Protein AF-A0A0C9W2L6-F1 (afdb_monomer_lite)

Secondary structure (DSSP, 8-state):
-PPP-----HHHHHHHHHHHHHHHHHHS-GGG-----EEEE-SB--HHHHTS---PPPPGGG--TTSHHHHHHHHHHS----B-HHHHHHHHHHHHT-SS--SEEEESHHHHHHHHHHHHHHHHHHHHHGGGGTT-S--

Foldseek 3Di:
DDDDDDDDPVVVVVVVVLVVQVVVQVPDDVVVVDHAADEAEDQADDCCLVPVDDQDDDDPVRPPCPDPVNVVSCVSPVSPHDDYVVVVVVVVVVQVPDPDHDNYDYHDPVSVVVVVVVVVVVVVVCVVCVVVCVPVDDD

InterPro domains:
  IPR036291 NAD(P)-binding domain superfamily [SSF51735] (14-59)
  IPR051911 Short-chain Dehydrogenases/Reductases (SDR) [PTHR43976] (14-135)

Organism: NCBI:txid994086

Sequence (139 aa):
MSPRKHVICGWLEKFALEGLTEALAAELDPKWNIKITIIAPGPFKTEGIFESGTVELVHPAYTDESLRSWAQHGMATSGIVNGDTTIAVTVMEKLVHLEDLPVHLPLHKLSINFAKQKVEQVLKETDAYESWSDDVYLD

pLDDT: mean 85.88, std 15.41, range [36.34, 98.38]

Radius of gyration: 19.61 Å; chains: 1; bounding box: 52×51×48 Å

Structure (mmCIF, N/CA/C/O backbone):
data_AF-A0A0C9W2L6-F1
#
_entry.id   AF-A0A0C9W2L6-F1
#
loop_
_atom_site.group_PDB
_atom_site.id
_atom_site.type_symbol
_atom_site.label_atom_id
_atom_site.label_alt_id
_atom_site.label_comp_id
_atom_site.label_asym_id
_atom_site.label_entity_id
_atom_site.label_seq_id
_atom_site.pdbx_PDB_ins_code
_atom_site.Cartn_x
_atom_site.Cartn_y
_atom_site.Cartn_z
_atom_site.occupancy
_atom_site.B_iso_or_equiv
_atom_site.auth_seq_id
_atom_site.auth_comp_id
_atom_site.auth_asym_id
_atom_site.auth_atom_id
_atom_site.pdbx_PDB_model_num
ATOM 1 N N . MET A 1 1 ? 18.823 -33.779 -13.442 1.00 38.97 1 MET A N 1
ATOM 2 C CA . MET A 1 1 ? 18.562 -33.009 -12.206 1.00 38.97 1 MET A CA 1
ATOM 3 C C . MET A 1 1 ? 17.684 -31.830 -12.606 1.00 38.97 1 MET A C 1
ATOM 5 O O . MET A 1 1 ? 18.130 -31.035 -13.421 1.00 38.97 1 MET A O 1
ATOM 9 N N . SER A 1 2 ? 16.416 -31.782 -12.181 1.00 40.28 2 SER A N 1
ATOM 10 C CA . SER A 1 2 ? 15.525 -30.662 -12.534 1.00 40.28 2 SER A CA 1
ATOM 11 C C . SER A 1 2 ? 16.031 -29.387 -11.851 1.00 40.28 2 SER A C 1
ATOM 13 O O . SER A 1 2 ? 16.299 -29.448 -10.649 1.00 40.28 2 SER A O 1
ATOM 15 N N . PRO A 1 3 ? 16.174 -28.250 -12.556 1.00 43.44 3 PRO A N 1
ATOM 16 C CA . PRO A 1 3 ? 16.570 -27.001 -11.917 1.00 43.44 3 PRO A CA 1
ATOM 17 C C . PRO A 1 3 ? 15.542 -26.616 -10.843 1.00 43.44 3 PRO A C 1
ATOM 19 O O . PRO A 1 3 ? 14.334 -26.802 -11.023 1.00 43.44 3 PRO A O 1
ATOM 22 N N . ARG A 1 4 ? 16.034 -26.122 -9.699 1.00 40.66 4 ARG A N 1
ATOM 23 C CA . ARG A 1 4 ? 15.192 -25.592 -8.620 1.00 40.66 4 ARG A CA 1
ATOM 24 C C . ARG A 1 4 ? 14.477 -24.343 -9.136 1.00 40.66 4 ARG A C 1
ATOM 26 O O . ARG A 1 4 ? 15.129 -23.361 -9.479 1.00 40.66 4 ARG A O 1
ATOM 33 N N . LYS A 1 5 ? 13.147 -24.399 -9.193 1.00 39.12 5 LYS A N 1
ATOM 34 C CA . LYS A 1 5 ? 12.288 -23.280 -9.588 1.00 39.12 5 LYS A CA 1
ATOM 35 C C . LYS A 1 5 ? 12.172 -22.326 -8.398 1.00 39.12 5 LYS A C 1
ATOM 37 O O . LYS A 1 5 ? 11.522 -22.671 -7.418 1.00 39.12 5 LYS A O 1
ATOM 42 N N . HIS A 1 6 ? 12.820 -21.169 -8.470 1.00 36.34 6 HIS A N 1
ATOM 43 C CA . HIS A 1 6 ? 12.620 -20.085 -7.510 1.00 36.34 6 HIS A CA 1
ATOM 44 C C . HIS A 1 6 ? 11.738 -19.036 -8.185 1.00 36.34 6 HIS A C 1
ATOM 46 O O . HIS A 1 6 ? 12.038 -18.596 -9.292 1.00 36.34 6 HIS A O 1
ATOM 52 N N . VAL A 1 7 ? 10.624 -18.687 -7.549 1.00 43.03 7 VAL A N 1
ATOM 53 C CA . VAL A 1 7 ? 9.753 -17.588 -7.972 1.00 43.03 7 VAL A CA 1
ATOM 54 C C . VAL A 1 7 ? 9.899 -16.518 -6.902 1.00 43.03 7 VAL A C 1
ATOM 56 O O . VAL A 1 7 ? 9.398 -16.688 -5.793 1.00 43.03 7 VAL A O 1
ATOM 59 N N . ILE A 1 8 ? 10.633 -15.447 -7.203 1.00 42.72 8 ILE A N 1
ATOM 60 C CA . ILE A 1 8 ? 10.744 -14.299 -6.300 1.00 42.72 8 ILE A CA 1
ATOM 61 C C . ILE A 1 8 ? 9.478 -13.466 -6.470 1.00 42.72 8 ILE A C 1
ATOM 63 O O . ILE A 1 8 ? 9.260 -12.835 -7.502 1.00 42.72 8 ILE A O 1
ATOM 67 N N . CYS A 1 9 ? 8.615 -13.492 -5.459 1.00 46.03 9 CYS A N 1
ATOM 68 C CA . CYS A 1 9 ? 7.351 -12.771 -5.457 1.00 46.03 9 CYS A CA 1
ATOM 69 C C . CYS A 1 9 ? 7.448 -11.592 -4.477 1.00 46.03 9 CYS A C 1
ATOM 71 O O . CYS A 1 9 ? 6.865 -11.625 -3.397 1.00 46.03 9 CYS A O 1
ATOM 73 N N . GLY A 1 10 ? 8.200 -10.547 -4.843 1.00 53.59 10 GLY A N 1
ATOM 74 C CA . GLY A 1 10 ? 8.467 -9.392 -3.964 1.00 53.59 10 GLY A CA 1
ATOM 75 C C . GLY A 1 10 ? 7.218 -8.618 -3.513 1.00 53.59 10 GLY A C 1
ATOM 76 O O . GLY A 1 10 ? 7.282 -7.818 -2.587 1.00 53.59 10 GLY A O 1
ATOM 77 N N . TRP A 1 11 ? 6.066 -8.874 -4.135 1.00 65.56 11 TRP A N 1
ATOM 78 C CA . TRP A 1 11 ? 4.791 -8.258 -3.779 1.00 65.56 11 TRP A CA 1
ATOM 79 C C . TRP A 1 11 ? 4.162 -8.880 -2.526 1.00 65.56 11 TRP A C 1
ATOM 81 O O . TRP A 1 11 ? 3.568 -8.152 -1.740 1.00 65.56 11 TRP A O 1
ATOM 91 N N . LEU A 1 12 ? 4.321 -10.188 -2.288 1.00 72.81 12 LEU A N 1
ATOM 92 C CA . LEU A 1 12 ? 3.680 -10.872 -1.152 1.00 72.81 12 LEU A CA 1
ATOM 93 C C . LEU A 1 12 ? 4.120 -10.292 0.196 1.00 72.81 12 LEU A C 1
ATOM 95 O O . LEU A 1 12 ? 3.290 -10.027 1.060 1.00 72.81 12 LEU A O 1
ATOM 99 N N . GLU A 1 13 ? 5.418 -10.040 0.349 1.00 83.75 13 GLU A N 1
ATOM 100 C CA . GLU A 1 13 ? 5.979 -9.462 1.572 1.00 83.75 13 GLU A CA 1
ATOM 101 C C . GLU A 1 13 ? 5.456 -8.045 1.833 1.00 83.75 13 GLU A C 1
ATOM 103 O O . GLU A 1 13 ? 5.257 -7.665 2.984 1.00 83.75 13 GLU A O 1
ATOM 108 N N . LYS A 1 14 ? 5.184 -7.264 0.777 1.00 88.31 14 LYS A N 1
ATOM 109 C CA . LYS A 1 14 ? 4.620 -5.914 0.914 1.00 88.31 14 LYS A CA 1
ATOM 110 C C . LYS A 1 14 ? 3.161 -5.952 1.356 1.00 88.31 14 LYS A C 1
ATOM 112 O O . LYS A 1 14 ? 2.820 -5.232 2.282 1.00 88.31 14 LYS A O 1
ATOM 117 N N . PHE A 1 15 ? 2.345 -6.844 0.795 1.00 90.69 15 PHE A N 1
ATOM 118 C CA . PHE A 1 15 ? 0.963 -7.038 1.257 1.00 90.69 15 PHE A CA 1
ATOM 119 C C . PHE A 1 15 ? 0.906 -7.519 2.714 1.00 90.69 15 PHE A C 1
ATOM 121 O O . PHE A 1 15 ? 0.077 -7.048 3.486 1.00 90.69 15 PHE A O 1
ATOM 128 N N . ALA A 1 16 ? 1.805 -8.427 3.110 1.00 93.00 16 ALA A N 1
ATOM 129 C CA . ALA A 1 16 ? 1.899 -8.870 4.499 1.00 93.00 16 ALA A CA 1
ATOM 130 C C . ALA A 1 16 ? 2.297 -7.721 5.442 1.00 93.00 16 ALA A C 1
ATOM 132 O O . ALA A 1 16 ? 1.727 -7.589 6.522 1.00 93.00 16 ALA A O 1
ATOM 133 N N . LEU A 1 17 ? 3.247 -6.876 5.025 1.00 94.31 17 LEU A N 1
ATOM 134 C CA . LEU A 1 17 ? 3.652 -5.694 5.782 1.00 94.31 17 LEU A CA 1
ATOM 135 C C . LEU A 1 17 ? 2.505 -4.688 5.935 1.00 94.31 17 LEU A C 1
ATOM 137 O O . LEU A 1 17 ? 2.341 -4.149 7.025 1.00 94.31 17 LEU A O 1
ATOM 141 N N . GLU A 1 18 ? 1.723 -4.449 4.879 1.00 94.56 18 GLU A N 1
ATOM 142 C CA . GLU A 1 18 ? 0.545 -3.575 4.930 1.00 94.56 18 GLU A CA 1
ATOM 143 C C . GLU A 1 18 ? -0.474 -4.094 5.948 1.00 94.56 18 GLU A C 1
ATOM 145 O O . GLU A 1 18 ? -0.751 -3.394 6.919 1.00 94.56 18 GLU A O 1
ATOM 150 N N . GLY A 1 19 ? -0.912 -5.353 5.830 1.00 95.31 19 GLY A N 1
ATOM 151 C CA . GLY A 1 19 ? -1.888 -5.932 6.761 1.00 95.31 19 GLY A CA 1
ATOM 152 C C . GLY A 1 19 ? -1.402 -5.980 8.215 1.00 95.31 19 GLY A C 1
ATOM 153 O O . GLY A 1 19 ? -2.163 -5.681 9.134 1.00 95.31 19 GLY A O 1
ATOM 154 N N . LEU A 1 20 ? -0.120 -6.295 8.443 1.00 96.25 20 LEU A N 1
ATOM 155 C CA . LEU A 1 20 ? 0.478 -6.249 9.783 1.00 96.25 20 LEU A CA 1
ATOM 156 C C . LEU A 1 20 ? 0.450 -4.828 10.361 1.00 96.25 20 LEU A C 1
ATOM 158 O O . LEU A 1 20 ? 0.164 -4.635 11.541 1.00 96.25 20 LEU A O 1
ATOM 162 N N . THR A 1 21 ? 0.773 -3.839 9.533 1.00 96.06 21 THR A N 1
ATOM 163 C CA . THR A 1 21 ? 0.869 -2.440 9.951 1.00 96.06 21 THR A CA 1
ATOM 164 C C . THR A 1 21 ? -0.516 -1.829 10.182 1.00 96.06 21 THR A C 1
ATOM 166 O O . THR A 1 21 ? -0.682 -1.075 11.138 1.00 96.06 21 THR A O 1
ATOM 169 N N . GLU A 1 22 ? -1.514 -2.184 9.369 1.00 96.31 22 GLU A N 1
ATOM 170 C CA . GLU A 1 22 ? -2.921 -1.814 9.570 1.00 96.31 22 GLU A CA 1
ATOM 171 C C . GLU A 1 22 ? -3.467 -2.367 10.890 1.00 96.31 22 GLU A C 1
ATOM 173 O O . GLU A 1 22 ? -4.041 -1.616 11.681 1.00 96.31 22 GLU A O 1
ATOM 178 N N . ALA A 1 23 ? -3.238 -3.657 11.160 1.00 96.88 23 ALA A N 1
ATOM 179 C CA . ALA A 1 23 ? -3.652 -4.284 12.413 1.00 96.88 23 ALA A CA 1
ATOM 180 C C . ALA A 1 23 ? -2.995 -3.597 13.618 1.00 96.88 23 ALA A C 1
ATOM 182 O O . ALA A 1 23 ? -3.684 -3.194 14.554 1.00 96.88 23 ALA A O 1
ATOM 183 N N . LEU A 1 24 ? -1.679 -3.364 13.556 1.00 96.25 24 LEU A N 1
ATOM 184 C CA . LEU A 1 24 ? -0.967 -2.641 14.606 1.00 96.25 24 LEU A CA 1
ATOM 185 C C . LEU A 1 24 ? -1.546 -1.235 14.813 1.00 96.25 24 LEU A C 1
ATOM 187 O O . LEU A 1 24 ? -1.775 -0.834 15.950 1.00 96.25 24 LEU A O 1
ATOM 191 N N . ALA A 1 25 ? -1.809 -0.490 13.738 1.00 94.75 25 ALA A N 1
ATOM 192 C CA . ALA A 1 25 ? -2.378 0.853 13.827 1.00 94.75 25 ALA A CA 1
ATOM 193 C C . ALA A 1 25 ? -3.758 0.869 14.510 1.00 94.75 25 ALA A C 1
ATOM 195 O O . ALA A 1 25 ? -4.062 1.825 15.223 1.00 94.75 25 ALA A O 1
ATOM 196 N N . ALA A 1 26 ? -4.564 -0.182 14.328 1.00 94.75 26 ALA A N 1
ATOM 197 C CA . ALA A 1 26 ? -5.872 -0.328 14.964 1.00 94.75 26 ALA A CA 1
ATOM 198 C C . ALA A 1 26 ? -5.801 -0.749 16.447 1.00 94.75 26 ALA A C 1
ATOM 200 O O . ALA A 1 26 ? -6.720 -0.450 17.209 1.00 94.75 26 ALA A O 1
ATOM 201 N N . GLU A 1 27 ? -4.731 -1.429 16.866 1.00 96.31 27 GLU A N 1
ATOM 202 C CA . GLU A 1 27 ? -4.582 -1.983 18.222 1.00 96.31 27 GLU A CA 1
ATOM 203 C C . GLU A 1 27 ? -3.871 -1.047 19.218 1.00 96.31 27 GLU A C 1
ATOM 205 O O . GLU A 1 27 ? -3.940 -1.267 20.430 1.00 96.31 27 GLU A O 1
ATOM 210 N N . LEU A 1 28 ? -3.176 -0.007 18.744 1.00 95.25 28 LEU A N 1
ATOM 211 C CA . LEU A 1 28 ? -2.424 0.912 19.606 1.00 95.25 28 LEU A CA 1
ATOM 212 C C . LEU A 1 28 ? -3.330 1.684 20.583 1.00 95.25 28 LEU A C 1
ATOM 214 O O . LEU A 1 28 ? -4.334 2.274 20.188 1.00 95.25 28 LEU A O 1
ATOM 218 N N . ASP A 1 29 ? -2.916 1.776 21.855 1.00 96.12 29 ASP A N 1
ATOM 219 C CA . ASP A 1 29 ? -3.582 2.637 22.841 1.00 96.12 29 ASP A CA 1
ATOM 220 C C . ASP A 1 29 ? -3.435 4.114 22.418 1.00 96.12 29 ASP A C 1
ATOM 222 O O . ASP A 1 29 ? -2.306 4.621 22.337 1.00 96.12 29 ASP A O 1
ATOM 226 N N . PRO A 1 30 ? -4.543 4.852 22.206 1.00 93.00 30 PRO A N 1
ATOM 227 C CA . PRO A 1 30 ? -4.493 6.263 21.834 1.00 93.00 30 PRO A CA 1
ATOM 228 C C . PRO A 1 30 ? -3.679 7.137 22.800 1.00 93.00 30 PRO A C 1
ATOM 230 O O . PRO A 1 30 ? -3.124 8.157 22.385 1.00 93.00 30 PRO A O 1
ATOM 233 N N . LYS A 1 31 ? -3.551 6.745 24.077 1.00 96.50 31 LYS A N 1
ATOM 234 C CA . LYS A 1 31 ? -2.751 7.467 25.085 1.00 96.50 31 LYS A CA 1
ATOM 235 C C . LYS A 1 31 ? -1.257 7.479 24.779 1.00 96.50 31 LYS A C 1
ATOM 237 O O . LYS A 1 31 ? -0.554 8.351 25.284 1.00 96.50 31 LYS A O 1
ATOM 242 N N . TRP A 1 32 ? -0.758 6.528 23.988 1.00 96.62 32 TRP A N 1
ATOM 243 C CA . TRP A 1 32 ? 0.654 6.487 23.598 1.00 96.62 32 TRP A CA 1
ATOM 244 C C . TRP A 1 32 ? 0.996 7.550 22.555 1.00 96.62 32 TRP A C 1
ATOM 246 O O . TRP A 1 32 ? 2.171 7.854 22.367 1.00 96.62 32 TRP A O 1
ATOM 256 N N . ASN A 1 33 ? -0.017 8.131 21.902 1.00 92.31 33 ASN A N 1
ATOM 257 C CA . ASN A 1 33 ? 0.143 9.156 20.875 1.00 92.31 33 ASN A CA 1
ATOM 258 C C . ASN A 1 33 ? 1.123 8.742 19.756 1.00 92.31 33 ASN A C 1
ATOM 260 O O . ASN A 1 33 ? 1.899 9.551 19.250 1.00 92.31 33 ASN A O 1
ATOM 264 N N . ILE A 1 34 ? 1.094 7.460 19.383 1.00 94.50 34 ILE A N 1
ATOM 265 C CA . ILE A 1 34 ? 1.852 6.913 18.257 1.00 94.50 34 ILE A CA 1
ATOM 266 C C . ILE A 1 34 ? 0.949 6.937 17.026 1.00 94.50 34 ILE A C 1
ATOM 268 O O . ILE A 1 34 ? -0.204 6.511 17.084 1.00 94.50 34 ILE A O 1
ATOM 272 N N . LYS A 1 35 ? 1.476 7.444 15.911 1.00 92.06 35 LYS A N 1
ATOM 273 C CA . LYS A 1 35 ? 0.796 7.486 14.614 1.00 92.06 35 LYS A CA 1
ATOM 274 C C . LYS A 1 35 ? 1.564 6.627 13.621 1.00 92.06 35 LYS A C 1
ATOM 276 O O . LYS A 1 35 ? 2.794 6.635 13.620 1.00 92.06 35 LYS A O 1
ATOM 281 N N . ILE A 1 36 ? 0.836 5.889 12.792 1.00 94.62 36 ILE A N 1
ATOM 282 C CA . ILE A 1 36 ? 1.399 4.979 11.798 1.00 94.62 36 ILE A CA 1
ATOM 283 C C . ILE A 1 36 ? 0.844 5.360 10.428 1.00 94.62 36 ILE A C 1
ATOM 285 O O . ILE A 1 36 ? -0.367 5.475 10.258 1.00 94.62 36 ILE A O 1
ATOM 289 N N . THR A 1 37 ? 1.740 5.505 9.454 1.00 96.50 37 THR A N 1
ATOM 290 C CA . THR A 1 37 ? 1.386 5.693 8.046 1.00 96.50 37 THR A CA 1
ATOM 291 C C . THR A 1 37 ? 2.224 4.773 7.173 1.00 96.50 37 THR A C 1
ATOM 293 O O . THR A 1 37 ? 3.454 4.775 7.231 1.00 96.50 37 THR A O 1
ATOM 296 N N . ILE A 1 38 ? 1.546 4.025 6.314 1.00 97.00 38 ILE A N 1
ATOM 297 C CA . ILE A 1 38 ? 2.116 3.246 5.226 1.00 97.00 38 ILE A CA 1
ATOM 298 C C . ILE A 1 38 ? 2.234 4.166 4.014 1.00 97.00 38 ILE A C 1
ATOM 300 O O . ILE A 1 38 ? 1.241 4.580 3.410 1.00 97.00 38 ILE A O 1
ATOM 304 N N . ILE A 1 39 ? 3.467 4.467 3.623 1.00 96.44 39 ILE A N 1
ATOM 305 C CA . ILE A 1 39 ? 3.737 5.160 2.367 1.00 96.44 39 ILE A CA 1
ATOM 306 C C . ILE A 1 39 ? 3.924 4.093 1.290 1.00 96.44 39 ILE A C 1
ATOM 308 O O . ILE A 1 39 ? 4.867 3.307 1.356 1.00 96.44 3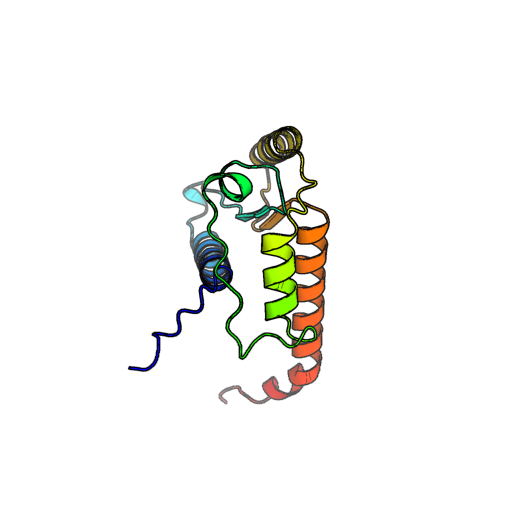9 ILE A O 1
ATOM 312 N N . ALA A 1 40 ? 3.037 4.086 0.295 1.00 93.94 40 ALA A N 1
ATOM 313 C CA . ALA A 1 40 ? 3.080 3.176 -0.847 1.00 93.94 40 ALA A CA 1
ATOM 314 C C . ALA A 1 40 ? 3.621 3.927 -2.081 1.00 93.94 40 ALA A C 1
ATOM 316 O O . ALA A 1 40 ? 2.843 4.521 -2.842 1.00 93.94 40 ALA A O 1
ATOM 317 N N . PRO A 1 41 ? 4.953 3.982 -2.276 1.00 92.31 41 PRO A N 1
ATOM 318 C CA . PRO A 1 41 ? 5.557 4.751 -3.352 1.00 92.31 41 PRO A CA 1
ATOM 319 C C . PRO A 1 41 ? 5.320 4.108 -4.720 1.00 92.31 41 PRO A C 1
ATOM 321 O O . PRO A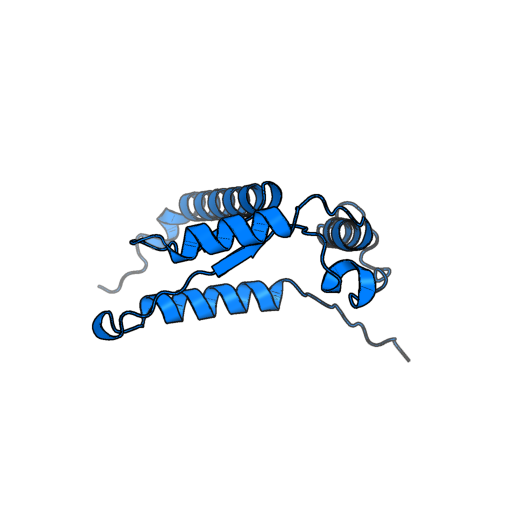 1 41 ? 5.066 2.911 -4.845 1.00 92.31 41 PRO A O 1
ATOM 324 N N . GLY A 1 42 ? 5.410 4.922 -5.767 1.00 89.50 42 GLY A N 1
ATOM 325 C CA . GLY A 1 42 ? 5.576 4.438 -7.135 1.00 89.50 42 GLY A CA 1
ATOM 326 C C . GLY A 1 42 ? 7.048 4.248 -7.506 1.00 89.50 42 GLY A C 1
ATOM 327 O O . GLY A 1 42 ? 7.911 4.155 -6.631 1.00 89.50 42 GLY A O 1
ATOM 328 N N . PRO A 1 43 ? 7.366 4.221 -8.808 1.00 86.94 43 PRO A N 1
ATOM 329 C CA . PRO A 1 43 ? 8.740 4.108 -9.265 1.00 86.94 43 PRO A CA 1
ATOM 330 C C . PRO A 1 43 ? 9.482 5.450 -9.128 1.00 86.94 43 PRO A C 1
ATOM 332 O O . PRO A 1 43 ? 9.382 6.331 -9.986 1.00 86.94 43 PRO A O 1
ATOM 335 N N . PHE A 1 44 ? 10.243 5.600 -8.043 1.00 88.25 44 PHE A N 1
ATOM 336 C CA . PHE A 1 44 ? 11.152 6.728 -7.798 1.00 88.25 44 PHE A CA 1
ATOM 337 C C . PHE A 1 44 ? 12.606 6.358 -8.075 1.00 88.25 44 PHE A C 1
ATOM 339 O O . PHE A 1 44 ? 12.997 5.201 -7.935 1.00 88.25 44 PHE A O 1
ATOM 346 N N . LYS A 1 45 ? 13.428 7.344 -8.451 1.00 81.19 45 LYS A N 1
ATOM 347 C CA . LYS A 1 45 ? 14.846 7.115 -8.766 1.00 81.19 45 LYS A CA 1
ATOM 348 C C . LYS A 1 45 ? 15.668 6.849 -7.510 1.00 81.19 45 LYS A C 1
ATOM 350 O O . LYS A 1 45 ? 16.072 7.787 -6.835 1.00 81.19 45 LYS A O 1
ATOM 355 N N . THR A 1 46 ? 15.939 5.574 -7.225 1.00 78.69 46 THR A N 1
ATOM 356 C CA . THR A 1 46 ? 16.751 5.129 -6.081 1.00 78.69 46 THR A CA 1
ATOM 357 C C . THR A 1 46 ? 17.827 4.127 -6.506 1.00 78.69 46 THR A C 1
ATOM 359 O O . THR A 1 46 ? 17.624 3.337 -7.429 1.00 78.69 46 THR A O 1
ATOM 362 N N . GLU A 1 47 ? 18.962 4.108 -5.803 1.00 76.81 47 GLU A N 1
ATOM 363 C CA . GLU A 1 47 ? 20.032 3.111 -6.007 1.00 76.81 47 GLU A CA 1
ATOM 364 C C . GLU A 1 47 ? 19.531 1.670 -5.781 1.00 76.81 47 GLU A C 1
ATOM 366 O O . GLU A 1 47 ? 20.003 0.726 -6.407 1.00 76.81 47 GLU A O 1
ATOM 371 N N . GLY A 1 48 ? 18.503 1.484 -4.945 1.00 68.50 48 GLY A N 1
ATOM 372 C CA . GLY A 1 48 ? 17.861 0.185 -4.718 1.00 68.50 48 GLY A CA 1
ATOM 373 C C . GLY A 1 48 ? 17.237 -0.437 -5.973 1.00 68.50 48 GLY A C 1
ATOM 374 O O . GLY A 1 48 ? 17.228 -1.655 -6.116 1.00 68.50 48 GLY A O 1
ATOM 375 N N . ILE A 1 49 ? 16.738 0.389 -6.896 1.00 65.94 49 ILE A N 1
ATOM 376 C CA . ILE A 1 49 ? 16.140 -0.076 -8.157 1.00 65.94 49 ILE A CA 1
ATOM 377 C C . ILE A 1 49 ? 17.207 -0.237 -9.249 1.00 65.94 49 ILE A C 1
ATOM 379 O O . ILE A 1 49 ? 17.101 -1.144 -10.068 1.00 65.94 49 ILE A O 1
ATOM 383 N N . PHE A 1 50 ? 18.230 0.621 -9.262 1.00 58.69 50 PHE A N 1
ATOM 384 C CA . PHE A 1 50 ? 19.186 0.706 -10.374 1.00 58.69 50 PHE A CA 1
ATOM 385 C C . PHE A 1 50 ? 20.541 0.037 -10.132 1.00 58.69 50 PHE A C 1
ATOM 387 O O . PHE A 1 50 ? 21.184 -0.366 -11.097 1.00 58.69 50 PHE A O 1
ATOM 394 N N . GLU A 1 51 ? 20.989 -0.070 -8.883 1.00 58.84 51 GLU A N 1
ATOM 395 C CA . GLU A 1 51 ? 22.365 -0.472 -8.557 1.00 58.84 51 GLU A CA 1
ATOM 396 C C . GLU A 1 51 ? 22.443 -1.773 -7.753 1.00 58.84 51 GLU A C 1
ATOM 398 O O . GLU A 1 51 ? 23.392 -2.535 -7.920 1.00 58.84 51 GLU A O 1
ATOM 403 N N . SER A 1 52 ? 21.445 -2.065 -6.913 1.00 61.62 52 SER A N 1
ATOM 404 C CA . SER A 1 52 ? 21.426 -3.281 -6.074 1.00 61.62 52 SER A CA 1
ATOM 405 C C . SER A 1 52 ? 20.253 -4.231 -6.339 1.00 61.62 52 SER A C 1
ATOM 407 O O . SER A 1 52 ? 20.235 -5.348 -5.819 1.00 61.62 52 SER A O 1
ATOM 409 N N . GLY A 1 53 ? 19.290 -3.829 -7.171 1.00 64.06 53 GLY A N 1
ATOM 410 C CA . GLY A 1 53 ? 18.160 -4.666 -7.558 1.00 64.06 53 GLY A CA 1
ATOM 411 C C . GLY A 1 53 ? 18.588 -5.808 -8.481 1.00 64.06 53 GLY A C 1
ATOM 412 O O . GLY A 1 53 ? 19.203 -5.585 -9.521 1.00 64.06 53 GLY A O 1
ATOM 413 N N . THR A 1 54 ? 18.235 -7.043 -8.128 1.00 69.38 54 THR A N 1
ATOM 414 C CA . THR A 1 54 ? 18.374 -8.208 -9.013 1.00 69.38 54 THR A CA 1
ATOM 415 C C . THR A 1 54 ? 17.018 -8.535 -9.621 1.00 69.38 54 THR A C 1
ATOM 417 O O . THR A 1 54 ? 16.046 -8.766 -8.903 1.00 69.38 54 THR A O 1
ATOM 420 N N . VAL A 1 55 ? 16.944 -8.555 -10.952 1.00 72.88 55 VAL A N 1
ATOM 421 C CA . VAL A 1 55 ? 15.764 -9.047 -11.667 1.00 72.88 55 VAL A CA 1
ATOM 422 C C . VAL A 1 55 ? 16.069 -10.444 -12.188 1.00 72.88 55 VAL A C 1
ATOM 424 O O . VAL A 1 55 ? 16.952 -10.629 -13.021 1.00 72.88 55 VAL A O 1
ATOM 427 N N . GLU A 1 56 ? 15.338 -11.430 -11.676 1.00 78.75 56 GLU A N 1
ATOM 428 C CA . GLU A 1 56 ? 15.455 -12.820 -12.116 1.00 78.75 56 GLU A CA 1
ATOM 429 C C . GLU A 1 56 ? 14.979 -12.993 -13.558 1.00 78.75 56 GLU A C 1
ATOM 431 O O . GLU A 1 56 ? 14.023 -12.349 -13.994 1.00 78.75 56 GLU A O 1
ATOM 436 N N . LEU A 1 57 ? 15.613 -13.912 -14.289 1.00 81.69 57 LEU A N 1
ATOM 437 C CA . LEU A 1 57 ? 15.198 -14.266 -15.646 1.00 81.69 57 LEU A CA 1
ATOM 438 C C . LEU A 1 57 ? 13.780 -14.852 -15.652 1.00 81.69 57 LEU A C 1
ATOM 440 O O . LEU A 1 57 ? 13.418 -15.653 -14.786 1.00 81.69 57 LEU A O 1
ATOM 444 N N . VAL A 1 58 ? 12.992 -14.508 -16.676 1.00 83.19 58 VAL A N 1
ATOM 445 C CA . VAL A 1 58 ? 11.658 -15.093 -16.860 1.00 83.19 58 VAL A CA 1
ATOM 446 C C . VAL A 1 58 ? 11.781 -16.604 -17.025 1.00 83.19 58 VAL A C 1
ATOM 448 O O . VAL A 1 58 ? 12.475 -17.106 -17.910 1.00 83.19 58 VAL A O 1
ATOM 451 N N . HIS A 1 59 ? 11.076 -17.348 -16.177 1.00 85.31 59 HIS A N 1
ATOM 452 C CA . HIS A 1 59 ? 11.014 -18.798 -16.293 1.00 85.31 59 HIS A CA 1
ATOM 453 C C . HIS A 1 59 ? 10.280 -19.192 -17.597 1.00 85.31 59 HIS A C 1
ATOM 455 O O . HIS A 1 59 ? 9.225 -18.624 -17.873 1.00 85.31 59 HIS A O 1
ATOM 461 N N . PRO A 1 60 ? 10.729 -20.215 -18.357 1.00 88.62 60 PRO A N 1
ATOM 462 C CA . PRO A 1 60 ? 10.159 -20.564 -19.671 1.00 88.62 60 PRO A CA 1
ATOM 463 C C . PRO A 1 60 ? 8.647 -20.846 -19.709 1.00 88.62 60 PRO A C 1
ATOM 465 O O . PRO A 1 60 ? 8.031 -20.767 -20.759 1.00 88.62 60 PRO A O 1
ATOM 468 N N . ALA A 1 61 ? 8.047 -21.192 -18.569 1.00 89.38 61 ALA A N 1
ATOM 469 C CA . ALA A 1 61 ? 6.601 -21.398 -18.433 1.00 89.38 61 ALA A CA 1
ATOM 470 C C . ALA A 1 61 ? 5.774 -20.097 -18.328 1.00 89.38 61 ALA A C 1
ATOM 472 O O . ALA A 1 61 ? 4.552 -20.164 -18.347 1.00 89.38 61 ALA A O 1
ATOM 473 N N . TYR A 1 62 ? 6.421 -18.938 -18.180 1.00 87.38 62 TYR A N 1
ATOM 474 C CA . TYR A 1 62 ? 5.787 -17.631 -17.970 1.00 87.38 62 TYR A CA 1
ATOM 475 C C . TYR A 1 62 ? 6.132 -16.640 -19.093 1.00 87.38 62 TYR A C 1
ATOM 477 O O . TYR A 1 62 ? 6.238 -15.441 -18.854 1.00 87.38 62 TYR A O 1
ATOM 485 N N . THR A 1 63 ? 6.343 -17.145 -20.310 1.00 88.06 63 THR A N 1
ATOM 486 C CA . THR A 1 63 ? 6.686 -16.350 -21.503 1.00 88.06 63 THR A CA 1
ATOM 487 C C . THR A 1 63 ? 5.472 -15.803 -22.254 1.00 88.06 63 THR A C 1
ATOM 489 O O . THR A 1 63 ? 5.643 -15.048 -23.203 1.00 88.06 63 THR A O 1
ATOM 492 N N . ASP A 1 64 ? 4.255 -16.182 -21.860 1.00 90.44 64 ASP A N 1
ATOM 493 C CA . ASP A 1 64 ? 3.025 -15.638 -22.433 1.00 90.44 64 ASP A CA 1
ATOM 494 C C . ASP A 1 64 ? 2.827 -14.187 -21.971 1.00 90.44 64 ASP A C 1
ATOM 496 O O . ASP A 1 64 ? 2.702 -13.906 -20.775 1.00 90.44 64 ASP A O 1
ATOM 500 N N . GLU A 1 65 ? 2.793 -13.266 -22.935 1.00 88.62 65 GLU A N 1
ATOM 501 C CA . GLU A 1 65 ? 2.714 -11.828 -22.681 1.00 88.62 65 GLU A CA 1
ATOM 502 C C . GLU A 1 65 ? 1.380 -11.382 -22.066 1.00 88.62 65 GLU A C 1
ATOM 504 O O . GLU A 1 65 ? 1.304 -10.305 -21.470 1.00 88.62 65 GLU A O 1
ATOM 509 N N . SER A 1 66 ? 0.336 -12.212 -22.161 1.00 89.88 66 SER A N 1
ATOM 510 C CA . SER A 1 66 ? -0.956 -11.963 -21.513 1.00 89.88 66 SER A CA 1
ATOM 511 C C . SER A 1 66 ? -0.915 -12.189 -19.998 1.00 89.88 66 SER A C 1
ATOM 513 O O . SER A 1 66 ? -1.796 -11.722 -19.268 1.00 89.88 66 SER A O 1
ATOM 515 N N . LEU A 1 67 ? 0.113 -12.882 -19.494 1.00 86.44 67 LEU A N 1
ATOM 516 C CA . LEU A 1 67 ? 0.246 -13.154 -18.073 1.00 86.44 67 LEU A CA 1
ATOM 517 C C . LEU A 1 67 ? 0.601 -11.879 -17.313 1.00 86.44 67 LEU A C 1
ATOM 519 O O . LEU A 1 67 ? 1.545 -11.156 -17.629 1.00 86.44 67 LEU A O 1
ATOM 523 N N . ARG A 1 68 ? -0.085 -11.662 -16.192 1.00 81.62 68 ARG A N 1
ATOM 524 C CA . ARG A 1 68 ? 0.224 -10.554 -15.279 1.00 81.62 68 ARG A CA 1
ATOM 525 C C . ARG A 1 68 ? 1.667 -10.612 -14.761 1.00 81.62 68 ARG A C 1
ATOM 527 O O . ARG A 1 68 ? 2.272 -9.567 -14.547 1.00 81.62 68 ARG A O 1
ATOM 534 N N . SER A 1 69 ? 2.238 -11.810 -14.621 1.00 81.81 69 SER A N 1
ATOM 535 C CA . SER A 1 69 ? 3.651 -11.998 -14.271 1.00 81.81 69 SER A CA 1
ATOM 536 C C . SER A 1 69 ? 4.606 -11.466 -15.342 1.00 81.81 69 SER A C 1
ATOM 538 O O . SER A 1 69 ? 5.657 -10.934 -14.994 1.00 81.81 69 SER A O 1
ATOM 540 N N . TRP A 1 70 ? 4.245 -11.569 -16.627 1.00 84.31 70 TRP A N 1
ATOM 541 C CA . TRP A 1 70 ? 5.034 -11.005 -17.722 1.00 84.31 70 TRP A CA 1
ATOM 542 C C . TRP A 1 70 ? 5.015 -9.479 -17.675 1.00 84.31 70 TRP A C 1
ATOM 544 O O . TRP A 1 70 ? 6.070 -8.848 -17.674 1.00 84.31 70 TRP A O 1
ATOM 554 N N . ALA A 1 71 ? 3.829 -8.881 -17.521 1.00 82.06 71 ALA A N 1
ATOM 555 C CA . ALA A 1 71 ? 3.692 -7.434 -17.359 1.00 82.06 71 ALA A CA 1
ATOM 556 C C . ALA A 1 71 ? 4.480 -6.909 -16.143 1.00 82.06 71 ALA A C 1
ATOM 558 O O . ALA A 1 71 ? 5.163 -5.891 -16.235 1.00 82.06 71 ALA A O 1
ATOM 559 N N . GLN A 1 72 ? 4.438 -7.624 -15.013 1.00 78.69 72 GLN A N 1
ATOM 560 C CA . GLN A 1 72 ? 5.206 -7.283 -13.811 1.00 78.69 72 GLN A CA 1
ATOM 561 C C . GLN A 1 72 ? 6.717 -7.371 -14.032 1.00 78.69 72 GLN A C 1
ATOM 563 O O . GLN A 1 72 ? 7.445 -6.471 -13.612 1.00 78.69 72 GLN A O 1
ATOM 568 N N . HIS A 1 73 ? 7.190 -8.428 -14.694 1.00 79.69 73 HIS A N 1
ATOM 569 C CA . HIS A 1 73 ? 8.599 -8.546 -15.056 1.00 79.69 73 HIS A CA 1
ATOM 570 C C . HIS A 1 73 ? 9.021 -7.397 -15.978 1.00 79.69 73 HIS A C 1
ATOM 572 O O . HIS A 1 73 ? 10.019 -6.736 -15.708 1.00 79.69 73 HIS A O 1
ATOM 578 N N . GLY A 1 74 ? 8.201 -7.080 -16.986 1.00 78.81 74 GLY A N 1
ATOM 579 C CA . GLY A 1 74 ? 8.406 -5.932 -17.865 1.00 78.81 74 GLY A CA 1
ATOM 580 C C . GLY A 1 74 ? 8.498 -4.613 -17.099 1.00 78.81 74 GLY A C 1
ATOM 581 O O . GLY A 1 74 ? 9.384 -3.813 -17.372 1.00 78.81 74 GLY A O 1
ATOM 582 N N . MET A 1 75 ? 7.654 -4.384 -16.089 1.00 76.00 75 MET A N 1
ATOM 583 C CA . MET A 1 75 ? 7.770 -3.197 -15.234 1.00 76.00 75 MET A CA 1
ATOM 584 C C . MET A 1 75 ? 9.107 -3.155 -14.486 1.00 76.00 75 MET A C 1
ATOM 586 O O . MET A 1 75 ? 9.745 -2.103 -14.465 1.00 76.00 75 MET A O 1
ATOM 590 N N . ALA A 1 76 ? 9.554 -4.284 -13.930 1.00 75.00 76 ALA A N 1
ATOM 591 C CA . ALA A 1 76 ? 10.822 -4.375 -13.208 1.00 75.00 76 ALA A CA 1
ATOM 592 C C . ALA A 1 76 ? 12.046 -4.144 -14.115 1.00 75.00 76 ALA A C 1
ATOM 594 O O . ALA A 1 76 ? 13.012 -3.523 -13.681 1.00 75.00 76 ALA A O 1
ATOM 595 N N . THR A 1 77 ? 12.006 -4.594 -15.374 1.00 74.06 77 THR A N 1
ATOM 596 C CA . THR A 1 77 ? 13.119 -4.436 -16.330 1.00 74.06 77 THR A CA 1
ATOM 597 C C . THR A 1 77 ? 13.056 -3.157 -17.158 1.00 74.06 77 THR A C 1
ATOM 599 O O . THR A 1 77 ? 14.080 -2.715 -17.673 1.00 74.06 77 THR A O 1
ATOM 602 N N . SER A 1 78 ? 11.875 -2.555 -17.319 1.00 69.06 78 SER A N 1
ATOM 603 C CA . SER A 1 78 ? 11.666 -1.392 -18.196 1.00 69.06 78 SER A CA 1
ATOM 604 C C . SER A 1 78 ? 12.424 -0.139 -17.759 1.00 69.06 78 SER A C 1
ATOM 606 O O . SER A 1 78 ? 12.548 0.801 -18.542 1.00 69.06 78 SER A O 1
ATOM 608 N N . GLY A 1 79 ? 12.883 -0.090 -16.504 1.00 65.75 79 GLY A N 1
ATOM 609 C CA . GLY A 1 79 ? 13.526 1.094 -15.943 1.00 65.75 79 GLY A CA 1
ATOM 610 C C . GLY A 1 79 ? 12.607 2.318 -15.918 1.00 65.75 79 GLY A C 1
ATOM 611 O O . GLY A 1 79 ? 13.109 3.438 -15.828 1.00 65.75 79 GLY A O 1
ATOM 612 N N . ILE A 1 80 ? 11.278 2.134 -16.016 1.00 69.00 80 ILE A N 1
ATOM 613 C CA . ILE A 1 80 ? 10.309 3.231 -15.942 1.00 69.00 80 ILE A CA 1
ATOM 614 C C . ILE A 1 80 ? 10.356 3.787 -14.531 1.00 69.00 80 ILE A C 1
ATOM 616 O O . ILE A 1 80 ? 9.701 3.295 -13.616 1.00 69.00 80 ILE A O 1
ATOM 620 N N . VAL A 1 81 ? 11.150 4.835 -14.383 1.00 77.75 81 VAL A N 1
ATOM 621 C CA . VAL A 1 81 ? 11.287 5.597 -13.163 1.00 77.75 81 VAL A CA 1
ATOM 622 C C . VAL A 1 81 ? 11.124 7.057 -13.513 1.00 77.75 81 VAL A C 1
ATOM 624 O O . VAL A 1 81 ? 11.951 7.663 -14.190 1.00 77.75 81 VAL A O 1
ATOM 627 N N . ASN A 1 82 ? 10.003 7.602 -13.072 1.00 88.81 82 ASN A N 1
ATOM 628 C CA . ASN A 1 82 ? 9.584 8.968 -13.348 1.00 88.81 82 ASN A CA 1
ATOM 629 C C . ASN A 1 82 ? 9.212 9.731 -12.070 1.00 88.81 82 ASN A C 1
ATOM 631 O O . ASN A 1 82 ? 8.785 10.882 -12.150 1.00 88.81 82 ASN A O 1
ATOM 635 N N . GLY A 1 83 ? 9.381 9.112 -10.901 1.00 90.12 83 GLY A N 1
ATOM 636 C CA . GLY A 1 83 ? 9.279 9.782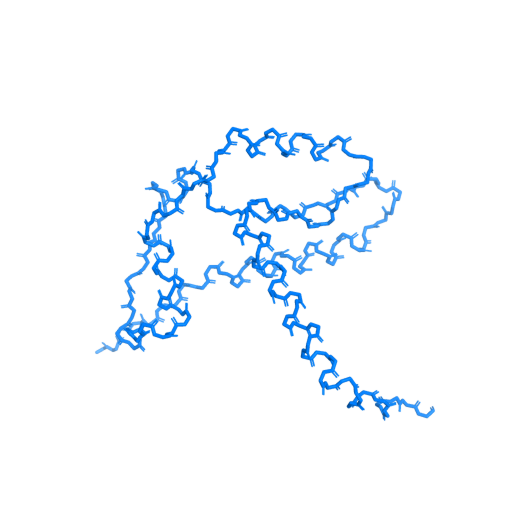 -9.617 1.00 90.12 83 GLY A CA 1
ATOM 637 C C . GLY A 1 83 ? 10.569 10.522 -9.251 1.00 90.12 83 GLY A C 1
ATOM 638 O O . GLY A 1 83 ? 11.654 9.935 -9.237 1.00 90.12 83 GLY A O 1
ATOM 639 N N . ASP A 1 84 ? 10.428 11.795 -8.885 1.00 91.06 84 ASP A N 1
ATOM 640 C CA . ASP A 1 84 ? 11.485 12.617 -8.290 1.00 91.06 84 ASP A CA 1
ATOM 641 C C . ASP A 1 84 ? 11.547 12.387 -6.772 1.00 91.06 84 ASP A C 1
ATOM 643 O O . ASP A 1 84 ? 10.588 12.666 -6.044 1.00 91.06 84 ASP A O 1
ATOM 647 N N . THR A 1 85 ? 12.672 11.860 -6.289 1.00 92.12 85 THR A N 1
ATOM 648 C CA . THR A 1 85 ? 12.898 11.573 -4.866 1.00 92.12 85 THR A CA 1
ATOM 649 C C . THR A 1 85 ? 12.954 12.829 -4.006 1.00 92.12 85 THR A C 1
ATOM 651 O O . THR A 1 85 ? 12.514 12.784 -2.859 1.00 92.12 85 THR A O 1
ATOM 654 N N . THR A 1 86 ? 13.411 13.959 -4.546 1.00 93.81 86 THR A N 1
ATOM 655 C CA . THR A 1 86 ? 13.437 15.242 -3.827 1.00 93.81 86 THR A CA 1
ATOM 656 C C . THR A 1 86 ? 12.014 15.688 -3.515 1.00 93.81 86 THR A C 1
ATOM 658 O O . THR A 1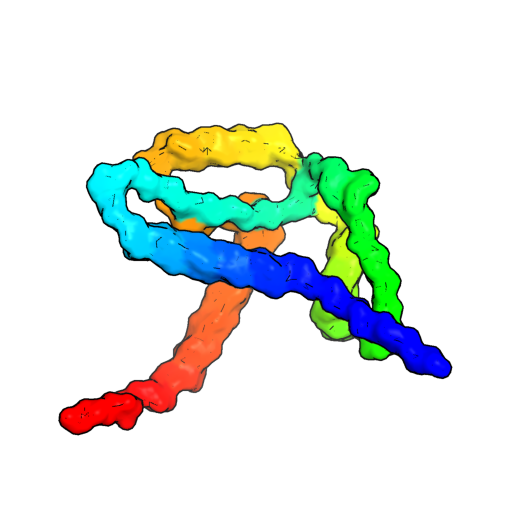 8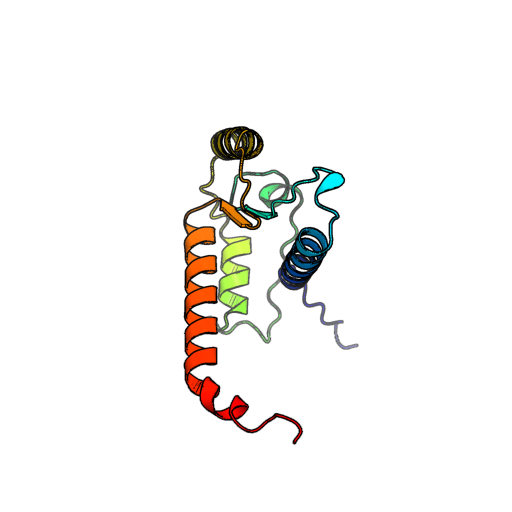6 ? 11.694 16.025 -2.376 1.00 93.81 86 THR A O 1
ATOM 661 N N . ILE A 1 87 ? 11.127 15.602 -4.512 1.00 94.62 87 ILE A N 1
ATOM 662 C CA . ILE A 1 87 ? 9.704 15.912 -4.338 1.00 94.62 87 ILE A CA 1
ATOM 663 C C . ILE A 1 87 ? 9.051 14.910 -3.381 1.00 94.62 87 ILE A C 1
ATOM 665 O O . ILE A 1 87 ? 8.256 15.315 -2.533 1.00 94.62 87 ILE A O 1
ATOM 669 N N . ALA A 1 88 ? 9.394 13.621 -3.476 1.00 94.81 88 ALA A N 1
ATOM 670 C CA . ALA A 1 88 ? 8.879 12.603 -2.562 1.00 94.81 88 ALA A CA 1
ATOM 671 C C . ALA A 1 88 ? 9.188 12.950 -1.100 1.00 94.81 88 ALA A C 1
ATOM 673 O O . ALA A 1 88 ? 8.277 12.948 -0.276 1.00 94.81 88 ALA A O 1
ATOM 674 N N . VAL A 1 89 ? 10.435 13.324 -0.797 1.00 95.62 89 VAL A N 1
ATOM 675 C CA . VAL A 1 89 ? 10.850 13.744 0.551 1.00 95.62 89 VAL A CA 1
ATOM 676 C C . VAL A 1 89 ? 10.071 14.975 1.007 1.00 95.62 89 VAL A C 1
ATOM 678 O O . VAL A 1 89 ? 9.576 14.987 2.129 1.00 95.62 89 VAL A O 1
ATOM 681 N N . THR A 1 90 ? 9.878 15.976 0.142 1.00 96.81 90 THR A N 1
ATOM 682 C CA . THR A 1 90 ? 9.044 17.144 0.478 1.00 96.81 90 THR A CA 1
ATOM 683 C C . THR A 1 90 ? 7.598 16.756 0.805 1.00 96.81 90 THR A C 1
ATOM 685 O O . THR A 1 90 ? 6.979 17.362 1.672 1.00 96.81 90 THR A O 1
ATOM 688 N N . VAL A 1 91 ? 7.024 15.756 0.131 1.00 96.69 91 VAL A N 1
ATOM 689 C CA . VAL A 1 91 ? 5.669 15.277 0.453 1.00 96.69 91 VAL A CA 1
ATOM 690 C C . VAL A 1 91 ? 5.646 14.514 1.779 1.00 96.69 91 VAL A C 1
ATOM 692 O O . VAL A 1 91 ? 4.714 14.696 2.559 1.00 96.69 91 VAL A O 1
ATOM 695 N N . MET A 1 92 ? 6.661 13.695 2.058 1.00 96.19 92 MET A N 1
ATOM 696 C CA . MET A 1 92 ? 6.777 12.980 3.336 1.00 96.19 92 MET A CA 1
ATOM 697 C C . MET A 1 92 ? 6.985 13.940 4.515 1.00 96.19 92 MET A C 1
ATOM 699 O O . MET A 1 92 ? 6.422 13.723 5.582 1.00 96.19 92 MET A O 1
ATOM 703 N N . GLU A 1 93 ? 7.737 15.023 4.323 1.00 97.06 93 GLU A N 1
ATOM 704 C CA . GLU A 1 93 ? 7.902 16.076 5.330 1.00 97.06 93 GLU A CA 1
ATOM 705 C C . GLU A 1 93 ? 6.572 16.786 5.620 1.00 97.06 93 GLU A C 1
ATOM 707 O O . GLU A 1 93 ? 6.176 16.916 6.775 1.00 97.06 93 GLU A O 1
ATOM 712 N N . LYS A 1 94 ? 5.790 17.110 4.586 1.00 96.75 94 LYS A N 1
ATOM 713 C CA . LYS A 1 94 ? 4.432 17.645 4.777 1.00 96.75 94 LYS A CA 1
ATOM 714 C C . LYS A 1 94 ? 3.512 16.680 5.523 1.00 96.75 94 LYS A C 1
ATOM 716 O O . LYS A 1 94 ? 2.716 17.121 6.346 1.00 96.75 94 LYS A O 1
ATOM 721 N N . LEU A 1 95 ? 3.606 15.381 5.231 1.00 96.50 95 LEU A N 1
ATOM 722 C CA . LEU A 1 95 ? 2.788 14.339 5.858 1.00 96.50 95 LEU A CA 1
ATOM 723 C C . LEU A 1 95 ? 2.989 14.295 7.379 1.00 96.50 95 LEU A C 1
ATOM 725 O O . LEU A 1 95 ? 2.005 14.219 8.110 1.00 96.50 95 LEU A O 1
ATOM 729 N N . VAL A 1 96 ? 4.235 14.361 7.861 1.00 95.38 96 VAL A N 1
ATOM 730 C CA . VAL A 1 96 ? 4.521 14.262 9.308 1.00 95.38 96 VAL A CA 1
ATOM 731 C C . VAL A 1 96 ? 4.052 15.480 10.107 1.00 95.38 96 VAL A C 1
ATOM 733 O O . VAL A 1 96 ? 4.006 15.425 11.333 1.00 95.38 96 VAL A O 1
ATOM 736 N N . HIS A 1 97 ? 3.693 16.568 9.425 1.00 95.62 97 HIS A N 1
ATOM 737 C CA . HIS A 1 97 ? 3.146 17.782 10.027 1.00 95.62 97 HIS A CA 1
ATOM 738 C C . HIS A 1 97 ? 1.612 17.845 10.012 1.00 95.62 97 HIS A C 1
ATOM 740 O O . HIS A 1 97 ? 1.047 18.837 10.473 1.00 95.62 97 HIS A O 1
ATOM 746 N N . LEU A 1 98 ? 0.924 16.819 9.500 1.00 95.06 98 LEU A N 1
ATOM 747 C CA . LEU A 1 98 ? -0.532 16.738 9.597 1.00 95.06 98 LEU A CA 1
ATOM 748 C C . LEU A 1 98 ? -0.960 16.412 11.033 1.00 95.06 98 LEU A C 1
ATOM 750 O O . LEU A 1 98 ? -0.320 15.621 11.717 1.00 95.06 98 LEU A O 1
ATOM 754 N N . GLU A 1 99 ? -2.070 16.999 11.479 1.00 90.81 99 GLU A N 1
ATOM 755 C CA . GLU A 1 99 ? -2.683 16.633 12.764 1.00 90.81 99 GLU A CA 1
ATOM 756 C C . GLU A 1 99 ? -3.344 15.249 12.692 1.00 90.81 99 GLU A C 1
ATOM 758 O O . GLU A 1 99 ? -3.240 14.450 13.624 1.00 90.81 99 GLU A O 1
ATOM 763 N N . ASP A 1 100 ? -3.985 14.957 11.558 1.00 90.50 100 ASP A N 1
ATOM 764 C CA . ASP A 1 100 ? -4.636 13.684 11.268 1.00 90.50 100 ASP A CA 1
ATOM 765 C C . ASP A 1 100 ? -3.898 12.975 10.126 1.00 90.50 100 ASP A C 1
ATOM 767 O O . ASP A 1 100 ? -4.020 13.340 8.951 1.00 90.50 100 ASP A O 1
ATOM 771 N N . LEU A 1 101 ? -3.049 12.007 10.486 1.00 93.88 101 LEU A N 1
ATOM 772 C CA . LEU A 1 101 ? -2.250 11.259 9.522 1.00 93.88 101 LEU A CA 1
ATOM 773 C C . LEU A 1 101 ? -3.076 10.109 8.925 1.00 93.88 101 LEU A C 1
ATOM 775 O O . LEU A 1 101 ? -3.631 9.306 9.677 1.00 93.88 101 LEU A O 1
ATOM 779 N N . PRO A 1 102 ? -3.096 9.951 7.589 1.00 94.69 102 PRO A N 1
ATOM 780 C CA . PRO A 1 102 ? -3.723 8.796 6.967 1.00 94.69 102 PRO A CA 1
ATOM 781 C C . PRO A 1 102 ? -2.935 7.516 7.270 1.00 94.69 102 PRO A C 1
ATOM 783 O O . PRO A 1 102 ? -1.704 7.531 7.329 1.00 94.69 102 PRO A O 1
ATOM 786 N N . VAL A 1 103 ? -3.633 6.382 7.357 1.00 94.44 103 VAL A N 1
ATOM 787 C CA . VAL A 1 103 ? -2.981 5.064 7.458 1.00 94.44 103 VAL A CA 1
ATOM 788 C C . VAL A 1 103 ? -2.288 4.697 6.144 1.00 94.44 103 VAL A C 1
ATOM 790 O O . VAL A 1 103 ? -1.197 4.145 6.174 1.00 94.44 103 VAL A O 1
ATOM 793 N N . HIS A 1 104 ? -2.856 5.069 4.989 1.00 95.56 104 HIS A N 1
ATOM 794 C CA . HIS A 1 104 ? -2.274 4.799 3.670 1.00 95.56 104 HIS A CA 1
ATOM 795 C C . HIS A 1 104 ? -2.048 6.079 2.874 1.00 95.56 104 HIS A C 1
ATOM 797 O O . HIS A 1 104 ? -2.974 6.862 2.656 1.00 95.56 104 HIS A O 1
ATOM 803 N N . LEU A 1 105 ? -0.836 6.238 2.342 1.00 96.56 105 LEU A N 1
ATOM 804 C CA . LEU A 1 105 ? -0.504 7.278 1.374 1.00 96.56 105 LEU A CA 1
ATOM 805 C C . LEU A 1 105 ? 0.083 6.658 0.096 1.00 96.56 105 LEU A C 1
ATOM 807 O O . LEU A 1 105 ? 1.294 6.423 0.023 1.00 96.56 105 LEU A O 1
ATOM 811 N N . PRO A 1 106 ? -0.738 6.435 -0.949 1.00 96.38 106 PRO A N 1
ATOM 812 C CA . PRO A 1 106 ? -0.235 6.138 -2.283 1.00 96.38 106 PRO A CA 1
ATOM 813 C C . PRO A 1 106 ? 0.516 7.353 -2.839 1.00 96.38 106 PRO A C 1
ATOM 815 O O . PRO A 1 106 ? -0.080 8.368 -3.209 1.00 96.38 106 PRO A O 1
ATOM 818 N N . LEU A 1 107 ? 1.840 7.255 -2.911 1.00 95.62 107 LEU A N 1
ATOM 819 C CA . LEU A 1 107 ? 2.712 8.349 -3.322 1.00 95.62 107 LEU A CA 1
ATOM 820 C C . LEU A 1 107 ? 3.231 8.078 -4.729 1.00 95.62 107 LEU A C 1
ATOM 822 O O . LEU A 1 107 ? 4.311 7.525 -4.871 1.00 95.62 107 LEU A O 1
ATOM 826 N N . HIS A 1 108 ? 2.429 8.417 -5.743 1.00 95.38 108 HIS A N 1
ATOM 827 C CA . HIS A 1 108 ? 2.729 8.490 -7.187 1.00 95.38 108 HIS A CA 1
ATOM 828 C C . HIS A 1 108 ? 1.433 8.213 -7.970 1.00 95.38 108 HIS A C 1
ATOM 830 O O . HIS A 1 108 ? 0.572 7.470 -7.501 1.00 95.38 108 HIS A O 1
ATOM 836 N N . LYS A 1 109 ? 1.286 8.738 -9.196 1.00 94.19 109 LYS A N 1
ATOM 837 C CA . LYS A 1 109 ? 0.070 8.514 -10.010 1.00 94.19 109 LYS A CA 1
ATOM 838 C C . LYS A 1 109 ? -0.215 7.030 -10.259 1.00 94.19 109 LYS A C 1
ATOM 840 O O . LYS A 1 109 ? -1.361 6.606 -10.191 1.00 94.19 109 LYS A O 1
ATOM 845 N N . LEU A 1 110 ? 0.831 6.247 -10.519 1.00 91.19 110 LEU A N 1
ATOM 846 C CA . LEU A 1 110 ? 0.707 4.801 -10.715 1.00 91.19 110 LEU A CA 1
ATOM 847 C C . LEU A 1 110 ? 0.198 4.097 -9.448 1.00 91.19 110 LEU A C 1
ATOM 849 O O . LEU A 1 110 ? -0.717 3.287 -9.537 1.00 91.19 110 LEU A O 1
ATOM 853 N N . SER A 1 111 ? 0.734 4.452 -8.277 1.00 92.62 111 SER A N 1
ATOM 854 C CA . SER A 1 111 ? 0.312 3.879 -6.993 1.00 92.62 111 SER A CA 1
ATOM 855 C C . SER A 1 111 ? -1.131 4.246 -6.662 1.00 92.62 111 SER A C 1
ATOM 857 O O . SER A 1 111 ? -1.898 3.380 -6.257 1.00 92.62 111 SER A O 1
ATOM 859 N N . ILE A 1 112 ? -1.535 5.496 -6.918 1.00 96.38 112 ILE A N 1
ATOM 860 C CA . ILE A 1 112 ? -2.934 5.931 -6.778 1.00 96.38 112 ILE A CA 1
ATOM 861 C C . ILE A 1 112 ? -3.849 5.103 -7.686 1.00 96.38 112 ILE A C 1
ATOM 863 O O . ILE A 1 112 ? -4.893 4.639 -7.238 1.00 96.38 112 ILE A O 1
ATOM 867 N N . ASN A 1 113 ? -3.467 4.900 -8.949 1.00 94.75 113 ASN A N 1
ATOM 868 C CA . ASN A 1 113 ? -4.274 4.126 -9.889 1.00 94.75 113 ASN A CA 1
ATOM 869 C C . ASN A 1 113 ? -4.416 2.665 -9.448 1.00 94.75 113 ASN A C 1
ATOM 871 O O . ASN A 1 113 ? -5.528 2.146 -9.468 1.00 94.75 113 ASN A O 1
ATOM 875 N N . PHE A 1 114 ? -3.333 2.018 -9.010 1.00 90.56 114 PHE A N 1
ATOM 876 C CA . PHE A 1 114 ? -3.405 0.641 -8.514 1.00 90.56 114 PHE A CA 1
ATOM 877 C C . PHE A 1 114 ? -4.240 0.516 -7.242 1.00 90.56 114 PHE A C 1
ATOM 879 O O . PHE A 1 114 ? -5.040 -0.413 -7.147 1.00 90.56 114 PHE A O 1
ATOM 886 N N . ALA A 1 115 ? -4.106 1.455 -6.303 1.00 94.44 115 ALA A N 1
ATOM 887 C CA . ALA A 1 115 ? -4.927 1.478 -5.098 1.00 94.44 115 ALA A CA 1
ATOM 888 C C . ALA A 1 115 ? -6.418 1.598 -5.450 1.00 94.44 115 ALA A C 1
ATOM 890 O O . ALA A 1 115 ? -7.224 0.786 -5.002 1.00 94.44 115 ALA A O 1
ATOM 891 N N . LYS A 1 116 ? -6.778 2.546 -6.327 1.00 97.38 116 LYS A N 1
ATOM 892 C CA . LYS A 1 116 ? -8.164 2.728 -6.788 1.00 97.38 116 LYS A CA 1
ATOM 893 C C . LYS A 1 116 ? -8.711 1.488 -7.483 1.00 97.38 116 LYS A C 1
ATOM 895 O O . LYS A 1 116 ? -9.760 0.999 -7.090 1.00 97.38 116 LYS A O 1
ATOM 900 N N . GLN A 1 117 ? -7.975 0.941 -8.450 1.00 95.25 117 GLN A N 1
ATOM 901 C CA . GLN A 1 117 ? -8.385 -0.269 -9.168 1.00 95.25 117 GLN A CA 1
ATOM 902 C C . GLN A 1 117 ? -8.590 -1.453 -8.221 1.00 95.25 117 GLN A C 1
ATOM 904 O O . GLN A 1 117 ? -9.551 -2.202 -8.377 1.00 95.25 117 GLN A O 1
ATOM 909 N N . LYS A 1 118 ? -7.705 -1.624 -7.230 1.00 93.88 118 LYS A N 1
ATOM 910 C CA . LYS A 1 118 ? -7.837 -2.697 -6.243 1.00 93.88 118 LYS A CA 1
ATOM 911 C C . LYS A 1 118 ? -9.095 -2.519 -5.396 1.00 93.88 118 LYS A C 1
ATOM 913 O O . LYS A 1 118 ? -9.829 -3.488 -5.230 1.00 93.88 118 LYS A O 1
ATOM 918 N N . VAL A 1 119 ? -9.345 -1.312 -4.890 1.00 96.94 119 VAL A N 1
ATOM 919 C CA . VAL A 1 119 ? -10.542 -1.010 -4.089 1.00 96.94 119 VAL A CA 1
ATOM 920 C C . VAL A 1 119 ? -11.812 -1.206 -4.912 1.00 96.94 119 VAL A C 1
ATOM 922 O O . VAL A 1 119 ? -12.717 -1.895 -4.458 1.00 96.94 119 VAL A O 1
ATOM 925 N N . GLU A 1 120 ? -11.863 -0.676 -6.135 1.00 98.19 120 GLU A N 1
ATOM 926 C CA . GLU A 1 120 ? -13.005 -0.842 -7.045 1.00 98.19 120 GLU A CA 1
ATOM 927 C C . GLU A 1 120 ? -13.284 -2.318 -7.347 1.00 98.19 120 GLU A C 1
ATOM 929 O O . GLU A 1 120 ? -14.438 -2.743 -7.349 1.00 98.19 120 GLU A O 1
ATOM 934 N N . GLN A 1 121 ? -12.236 -3.117 -7.573 1.00 96.88 121 GLN A N 1
ATOM 935 C CA . GLN A 1 121 ? -12.384 -4.548 -7.810 1.00 96.88 121 GLN A CA 1
ATOM 936 C C . GLN A 1 121 ? -12.923 -5.279 -6.577 1.00 96.88 121 GLN A C 1
ATOM 938 O O . GLN A 1 121 ? -13.861 -6.059 -6.710 1.00 96.88 121 GLN A O 1
ATOM 943 N N . VAL A 1 122 ? -12.345 -5.028 -5.398 1.00 97.69 122 VAL A N 1
ATOM 944 C CA . VAL A 1 122 ? -12.791 -5.664 -4.150 1.00 97.69 122 VAL A CA 1
ATOM 945 C C . VAL A 1 122 ? -14.234 -5.288 -3.850 1.00 97.69 122 VAL A C 1
ATOM 947 O O . VAL A 1 122 ? -15.027 -6.173 -3.570 1.00 97.69 122 VAL A O 1
ATOM 950 N N . LEU A 1 123 ? -14.593 -4.009 -3.974 1.00 98.31 123 LEU A N 1
ATOM 951 C CA . LEU A 1 123 ? -15.964 -3.552 -3.759 1.00 98.31 123 LEU A CA 1
ATOM 952 C C . LEU A 1 123 ? -16.936 -4.261 -4.705 1.00 98.31 123 LEU A C 1
ATOM 954 O O . LEU A 1 123 ? -17.921 -4.832 -4.259 1.00 98.31 123 LEU A O 1
ATOM 958 N N . LYS A 1 124 ? -16.609 -4.316 -5.999 1.00 98.38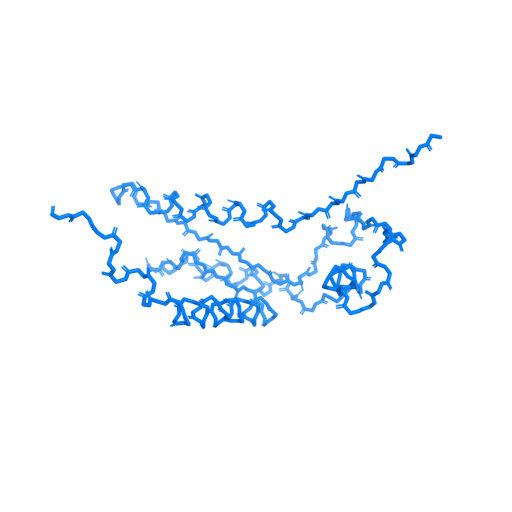 124 LYS A N 1
ATOM 959 C CA . LYS A 1 124 ? -17.432 -5.018 -6.989 1.00 98.38 124 LYS A CA 1
ATOM 960 C C . LYS A 1 124 ? -17.615 -6.502 -6.656 1.00 98.38 124 LYS A C 1
ATOM 962 O O . LYS A 1 124 ? -18.691 -7.046 -6.881 1.00 98.38 124 LYS A O 1
ATOM 967 N N . GLU A 1 125 ? -16.557 -7.171 -6.205 1.00 98.00 125 GLU A N 1
ATOM 968 C CA . GLU A 1 125 ? -16.607 -8.580 -5.804 1.00 98.00 125 GLU A CA 1
ATOM 969 C C . GLU A 1 125 ? -17.449 -8.763 -4.534 1.00 98.00 125 GLU A C 1
ATOM 971 O O . GLU A 1 125 ? -18.283 -9.663 -4.503 1.00 98.00 125 GLU A O 1
ATOM 976 N N . THR A 1 126 ? -17.297 -7.889 -3.538 1.00 98.06 126 THR A N 1
ATOM 977 C CA . THR A 1 126 ? -18.129 -7.879 -2.327 1.00 98.06 126 THR A CA 1
ATOM 978 C C . THR A 1 126 ? -19.603 -7.710 -2.677 1.00 98.06 126 THR A C 1
ATOM 980 O O . THR A 1 126 ? -20.406 -8.563 -2.312 1.00 98.06 126 THR A O 1
ATOM 983 N N . ASP A 1 127 ? -19.952 -6.684 -3.454 1.00 98.31 127 ASP A N 1
ATOM 984 C CA . ASP A 1 127 ? -21.338 -6.389 -3.836 1.00 98.31 127 ASP A CA 1
ATOM 985 C C . ASP A 1 127 ? -21.970 -7.552 -4.620 1.00 98.31 127 ASP A C 1
ATOM 987 O O . ASP A 1 127 ? -23.143 -7.881 -4.449 1.00 98.31 127 ASP A O 1
ATOM 991 N N . ALA A 1 128 ? -21.193 -8.217 -5.483 1.00 98.38 128 ALA A N 1
ATOM 992 C CA . ALA A 1 128 ? -21.682 -9.333 -6.291 1.00 98.38 128 ALA A CA 1
ATOM 993 C C . ALA A 1 128 ? -22.081 -10.564 -5.458 1.00 98.38 128 ALA A C 1
ATOM 995 O O . ALA A 1 128 ? -22.914 -11.353 -5.910 1.00 98.38 128 ALA A O 1
ATOM 996 N N . TYR A 1 129 ? -21.487 -10.737 -4.276 1.00 97.75 129 TYR A N 1
ATOM 997 C CA . TYR A 1 129 ? -21.688 -11.905 -3.417 1.00 97.75 129 TYR A CA 1
ATOM 998 C C . TYR A 1 129 ? -22.230 -11.554 -2.025 1.00 97.75 129 TYR A C 1
ATOM 1000 O O . TYR A 1 129 ? -22.329 -12.443 -1.184 1.00 97.75 129 TYR A O 1
ATOM 1008 N N . GLU A 1 130 ? -22.623 -10.299 -1.784 1.00 97.69 130 GLU A N 1
ATOM 1009 C CA . GLU A 1 130 ? -23.075 -9.798 -0.477 1.00 97.69 130 GLU A CA 1
ATOM 1010 C C . GLU A 1 130 ? -24.171 -10.690 0.129 1.00 97.69 130 GLU A C 1
ATOM 1012 O O . GLU A 1 130 ? -24.002 -11.213 1.230 1.00 97.69 130 GLU A O 1
ATOM 1017 N N . SER A 1 131 ? -25.217 -10.979 -0.655 1.00 97.75 131 SER A N 1
ATOM 1018 C CA . SER A 1 131 ? -26.366 -11.810 -0.241 1.00 97.75 131 SER A CA 1
ATOM 1019 C C . SER A 1 131 ? -26.019 -13.227 0.233 1.00 97.75 131 SER A C 1
ATOM 1021 O O . SER A 1 131 ? -26.821 -13.873 0.901 1.00 97.75 131 SER A O 1
ATOM 1023 N N . TRP A 1 132 ? -24.827 -13.751 -0.076 1.00 97.38 132 TRP A N 1
ATOM 1024 C CA . TRP A 1 132 ? -24.409 -15.064 0.434 1.00 97.38 132 TRP A CA 1
ATOM 1025 C C . TRP A 1 132 ? -24.156 -15.049 1.945 1.00 97.38 132 TRP A C 1
ATOM 1027 O O . TRP A 1 132 ? -24.017 -16.113 2.548 1.00 97.38 132 TRP A O 1
ATOM 1037 N N . SER A 1 133 ? -24.091 -13.860 2.545 1.00 97.19 133 SER A N 1
ATOM 1038 C CA . SER A 1 133 ? -23.875 -13.664 3.976 1.00 97.19 133 SER A CA 1
ATOM 1039 C C . SER A 1 133 ? -25.162 -13.369 4.757 1.00 97.19 133 SER A C 1
ATOM 1041 O O . SER A 1 133 ? -25.079 -13.220 5.971 1.00 97.19 133 SER A O 1
ATOM 1043 N N . ASP A 1 134 ? -26.336 -13.301 4.118 1.00 96.06 134 ASP A N 1
ATOM 1044 C CA . ASP A 1 134 ? -27.580 -12.868 4.784 1.00 96.06 134 ASP A CA 1
ATOM 1045 C C . ASP A 1 134 ? -28.014 -13.814 5.922 1.00 96.06 134 ASP A C 1
ATOM 1047 O O . ASP A 1 134 ? -28.483 -13.364 6.965 1.00 96.06 134 ASP A O 1
ATOM 1051 N N . ASP A 1 135 ? -27.785 -15.120 5.755 1.00 94.69 135 ASP A N 1
ATOM 1052 C CA . ASP A 1 135 ? -28.294 -16.171 6.648 1.00 94.69 135 ASP A CA 1
ATOM 1053 C C . ASP A 1 135 ? -27.173 -16.985 7.338 1.00 94.69 135 ASP A C 1
ATOM 1055 O O . ASP A 1 135 ? -27.382 -18.128 7.744 1.00 94.69 135 ASP A O 1
ATOM 1059 N N . VAL A 1 136 ? -25.953 -16.441 7.472 1.00 95.88 136 VAL A N 1
ATOM 1060 C CA . VAL A 1 136 ? -24.804 -17.153 8.097 1.00 95.88 136 VAL A CA 1
ATOM 1061 C C . VAL A 1 136 ? -24.704 -16.966 9.619 1.00 95.88 136 VAL A C 1
ATOM 1063 O O . VAL A 1 136 ? -23.666 -17.249 10.224 1.00 95.88 136 VAL A O 1
ATOM 1066 N N . TYR A 1 137 ? -25.768 -16.472 10.248 1.00 93.81 137 TYR A N 1
ATOM 1067 C CA . TYR A 1 137 ? -25.813 -16.144 11.671 1.00 93.81 137 TYR A CA 1
ATOM 1068 C C . TYR A 1 137 ? -26.359 -17.308 12.510 1.00 93.81 137 TYR A C 1
ATOM 1070 O O . TYR A 1 137 ? -27.147 -18.121 12.034 1.00 93.81 137 TYR A O 1
ATOM 1078 N N . LEU A 1 138 ? -25.909 -17.405 13.765 1.00 91.94 138 LEU A N 1
ATOM 1079 C CA . LEU A 1 138 ? -26.494 -18.324 14.747 1.00 91.94 138 LEU A CA 1
ATOM 1080 C C . LEU A 1 138 ? -27.840 -17.764 15.235 1.00 91.94 138 LEU A C 1
ATOM 1082 O O . LEU A 1 138 ? -27.960 -16.545 15.369 1.00 91.94 138 LEU A O 1
ATOM 1086 N N . ASP A 1 139 ? -28.797 -18.657 15.510 1.00 77.00 139 ASP A N 1
ATOM 1087 C CA . ASP A 1 139 ? -30.113 -18.336 16.096 1.00 77.00 139 ASP A CA 1
ATOM 1088 C C . ASP A 1 139 ? -30.023 -17.579 17.437 1.00 77.00 139 ASP A C 1
ATOM 1090 O O . ASP A 1 139 ? -29.126 -17.902 18.259 1.00 77.00 139 ASP A O 1
#